Protein AF-A0A2D6C1A0-F1 (afdb_monomer)

Sequence (166 aa):
MPALPRLFRGLGLGSLAVIVALGLALPLTARASGTGKGEGSGVQWLRMTHADFQEFLHENPQGVTLVFSAADGTPLGREFHAPDLSVFLEYGSDNERIRGKLSYAPGNQFCYRYPAYPDEFCWIYFQSEQGFMEESTTSDETDFFQIIPGNLFEQDWGSNWAQRFD

pLDDT: mean 78.85, std 20.6, range [27.78, 96.69]

Mean predicted aligned error: 12.0 Å

Structure (mmCIF, N/CA/C/O backbone):
data_AF-A0A2D6C1A0-F1
#
_entry.id   AF-A0A2D6C1A0-F1
#
loop_
_atom_site.group_PDB
_atom_site.id
_atom_site.type_symbol
_atom_site.label_atom_id
_atom_site.label_alt_id
_atom_site.label_comp_id
_atom_site.label_asym_id
_atom_site.label_entity_id
_atom_site.label_seq_id
_atom_site.pdbx_PDB_ins_code
_atom_site.Cartn_x
_atom_site.Cartn_y
_atom_site.Cartn_z
_atom_site.occupancy
_atom_site.B_iso_or_equiv
_atom_site.auth_seq_id
_atom_site.auth_comp_id
_atom_site.auth_asym_id
_atom_site.auth_atom_id
_atom_site.pdbx_PDB_model_num
ATOM 1 N N . MET A 1 1 ? -79.023 21.820 40.553 1.00 27.78 1 MET A N 1
ATOM 2 C CA . MET A 1 1 ? -79.026 20.450 41.120 1.00 27.78 1 MET A CA 1
ATOM 3 C C . MET A 1 1 ? -79.607 19.504 40.071 1.00 27.78 1 MET A C 1
ATOM 5 O O . MET A 1 1 ? -80.556 19.935 39.433 1.00 27.78 1 MET A O 1
ATOM 9 N N . PRO A 1 2 ? -79.197 18.230 39.965 1.00 44.25 2 PRO A N 1
ATOM 10 C CA . PRO A 1 2 ? -77.836 17.682 40.022 1.00 44.25 2 PRO A CA 1
ATOM 11 C C . PRO A 1 2 ? -77.596 16.543 38.983 1.00 44.25 2 PRO A C 1
ATOM 13 O O . PRO A 1 2 ? -78.483 16.179 38.221 1.00 44.25 2 PRO A O 1
ATOM 16 N N . ALA A 1 3 ? -76.401 15.944 39.085 1.00 36.50 3 ALA A N 1
ATOM 17 C CA . ALA A 1 3 ? -76.088 14.515 38.911 1.00 36.50 3 ALA A CA 1
ATOM 18 C C . ALA A 1 3 ? -75.595 13.986 37.543 1.00 36.50 3 ALA A C 1
ATOM 20 O O . ALA A 1 3 ? -76.357 13.560 36.683 1.00 36.50 3 ALA A O 1
ATOM 21 N N . LEU A 1 4 ? -74.263 13.850 37.457 1.00 41.06 4 LEU A N 1
ATOM 22 C CA . LEU A 1 4 ? -73.595 12.674 36.874 1.00 41.06 4 LEU A CA 1
ATOM 23 C C . LEU A 1 4 ? -73.999 11.391 37.632 1.00 41.06 4 LEU A C 1
ATOM 25 O O . LEU A 1 4 ? -74.269 11.460 38.836 1.00 41.06 4 LEU A O 1
ATOM 29 N N . PRO A 1 5 ? -73.899 10.210 36.990 1.00 44.28 5 PRO A N 1
ATOM 30 C CA . PRO A 1 5 ? -72.795 9.319 37.363 1.00 44.28 5 PRO A CA 1
ATOM 31 C C . PRO A 1 5 ? -72.165 8.481 36.221 1.00 44.28 5 PRO A C 1
ATOM 33 O O .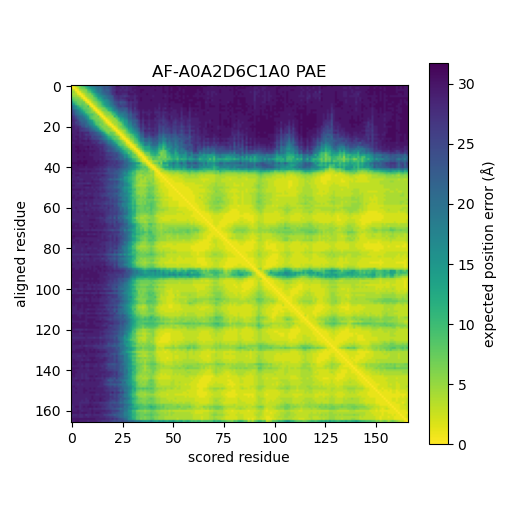 PRO A 1 5 ? -72.845 7.802 35.467 1.00 44.28 5 PRO A O 1
ATOM 36 N N . ARG A 1 6 ? -70.822 8.443 36.270 1.00 40.84 6 ARG A N 1
ATOM 37 C CA . ARG A 1 6 ? -69.948 7.252 36.409 1.00 40.84 6 ARG A CA 1
ATOM 38 C C . ARG A 1 6 ? -69.599 6.329 35.215 1.00 40.84 6 ARG A C 1
ATOM 40 O O . ARG A 1 6 ? -70.378 5.497 34.784 1.00 40.84 6 ARG A O 1
ATOM 47 N N . LEU A 1 7 ? -68.284 6.366 34.944 1.00 39.69 7 LEU A N 1
ATOM 48 C CA . LEU A 1 7 ? -67.279 5.279 34.963 1.00 39.69 7 LEU A CA 1
ATOM 49 C C . LEU A 1 7 ? -67.265 4.178 33.878 1.00 39.69 7 LEU A C 1
ATOM 51 O O . LEU A 1 7 ? -68.009 3.211 33.936 1.00 39.69 7 LEU A O 1
ATOM 55 N N . PHE A 1 8 ? -66.232 4.296 33.026 1.00 43.62 8 PHE A N 1
ATOM 56 C CA . PHE A 1 8 ? -65.184 3.308 32.693 1.00 43.62 8 PHE A CA 1
ATOM 57 C C . PHE A 1 8 ? -65.571 1.848 32.388 1.00 43.62 8 PHE A C 1
ATOM 59 O O . PHE A 1 8 ? -65.935 1.103 33.293 1.00 43.62 8 PHE A O 1
ATOM 66 N N . ARG A 1 9 ? -65.220 1.391 31.170 1.00 43.81 9 ARG A N 1
ATOM 67 C CA . ARG A 1 9 ? -64.445 0.151 30.911 1.00 43.81 9 ARG A CA 1
ATOM 68 C C . ARG A 1 9 ? -64.078 -0.002 29.422 1.00 43.81 9 ARG A C 1
ATOM 70 O O . ARG A 1 9 ? -64.932 -0.268 28.595 1.00 43.81 9 ARG A O 1
ATOM 77 N N . GLY A 1 10 ? -62.795 0.212 29.126 1.00 35.00 10 GLY A N 1
ATOM 78 C CA . GLY A 1 10 ? -61.855 -0.789 28.601 1.00 35.00 10 GLY A CA 1
ATOM 79 C C . GLY A 1 10 ? -62.147 -1.613 27.333 1.00 35.00 10 GLY A C 1
ATOM 80 O O . GLY A 1 10 ? -63.116 -2.353 27.273 1.00 35.00 10 GLY A O 1
ATOM 81 N N . LEU A 1 11 ? -61.098 -1.646 26.496 1.00 37.41 11 LEU A N 1
ATOM 82 C CA . LEU A 1 11 ? -60.501 -2.819 25.827 1.00 37.41 11 LEU A CA 1
ATOM 83 C C . LEU A 1 11 ? -61.091 -3.324 24.496 1.00 37.41 11 LEU A C 1
ATOM 85 O O . LEU A 1 11 ? -62.126 -3.970 24.430 1.00 37.41 11 LEU A O 1
ATOM 89 N N . GLY A 1 12 ? -60.267 -3.135 23.463 1.00 38.28 12 GLY A N 1
ATOM 90 C CA . GLY A 1 12 ? -60.258 -3.813 22.166 1.00 38.28 12 GLY A CA 1
ATOM 91 C C . GLY A 1 12 ? -59.152 -3.166 21.322 1.00 38.28 12 GLY A C 1
ATOM 92 O O . GLY A 1 12 ? -59.434 -2.256 20.559 1.00 38.28 12 GLY A O 1
ATOM 93 N N . LEU A 1 13 ? -57.856 -3.343 21.615 1.00 42.19 13 LEU A N 1
ATOM 94 C CA . LEU A 1 13 ? -57.049 -4.545 21.336 1.00 42.19 13 LEU A CA 1
ATOM 95 C C . LEU A 1 13 ? -57.248 -5.072 19.903 1.00 42.19 13 LEU A C 1
ATOM 97 O O . LEU A 1 13 ? -57.716 -6.183 19.693 1.00 42.19 13 LEU A O 1
ATOM 101 N N . GLY A 1 14 ? -56.848 -4.268 18.917 1.00 42.06 14 GLY A N 1
ATOM 102 C CA . GLY A 1 14 ? -56.425 -4.754 17.604 1.00 42.06 14 GLY A CA 1
ATOM 103 C C . GLY A 1 14 ? -54.900 -4.786 17.557 1.00 42.06 14 GLY A C 1
ATOM 104 O O . GLY A 1 14 ? -54.273 -3.800 17.189 1.00 42.06 14 GLY A O 1
ATOM 105 N N . SER A 1 15 ? -54.315 -5.889 18.022 1.00 37.78 15 SER A N 1
ATOM 106 C CA . SER A 1 15 ? -52.879 -6.173 17.950 1.00 37.78 15 SER A CA 1
ATOM 107 C C . SER A 1 15 ? -52.512 -6.751 16.583 1.00 37.78 15 SER A C 1
ATOM 109 O O . SER A 1 15 ? -53.221 -7.632 16.108 1.00 37.78 15 SER A O 1
ATOM 111 N N . LEU A 1 16 ? -51.399 -6.296 16.001 1.00 39.41 16 LEU A N 1
ATOM 112 C CA . LEU A 1 16 ? -50.182 -7.065 15.653 1.00 39.41 16 LEU A CA 1
ATOM 113 C C . LEU A 1 16 ? -49.321 -6.167 14.736 1.00 39.41 16 LEU A C 1
ATOM 115 O O . LEU A 1 16 ? -49.783 -5.745 13.685 1.00 39.41 16 LEU A O 1
ATOM 119 N N . ALA A 1 17 ? -48.186 -5.663 15.235 1.00 39.28 17 ALA A N 1
ATOM 120 C CA . ALA A 1 17 ? -46.826 -6.162 14.954 1.00 39.28 17 ALA A CA 1
ATOM 121 C C . ALA A 1 17 ? -46.409 -5.911 13.486 1.00 39.28 17 ALA A C 1
ATOM 123 O O . ALA A 1 17 ? -47.082 -6.341 12.564 1.00 39.28 17 ALA A O 1
ATOM 124 N N . VAL A 1 18 ? -45.320 -5.200 13.194 1.00 41.25 18 VAL A N 1
ATOM 125 C CA . VAL A 1 18 ? -43.947 -5.590 13.537 1.00 41.25 18 VAL A CA 1
ATOM 126 C C . VAL A 1 18 ? -43.050 -4.348 13.658 1.00 41.25 18 VAL A C 1
ATOM 128 O O . VAL A 1 18 ? -42.987 -3.520 12.754 1.00 41.25 18 VAL A O 1
ATOM 131 N N . ILE A 1 19 ? -42.317 -4.255 14.770 1.00 47.38 19 ILE A N 1
ATOM 132 C CA . ILE A 1 19 ? -41.080 -3.474 14.868 1.00 47.38 19 ILE A CA 1
ATOM 133 C C . ILE A 1 19 ? -39.976 -4.346 14.275 1.00 47.38 19 ILE A C 1
ATOM 135 O O . ILE A 1 19 ? -39.698 -5.409 14.824 1.00 47.38 19 ILE A O 1
ATOM 139 N N . VAL A 1 20 ? -39.311 -3.881 13.221 1.00 39.62 20 VAL A N 1
ATOM 140 C CA . VAL A 1 20 ? -37.895 -4.190 13.009 1.00 39.62 20 VAL A CA 1
ATOM 141 C C . VAL A 1 20 ? -37.215 -2.888 12.622 1.00 39.62 20 VAL A C 1
ATOM 143 O O . VAL A 1 20 ? -37.335 -2.400 11.501 1.00 39.62 20 VAL A O 1
ATOM 146 N N . ALA A 1 21 ? -36.515 -2.313 13.595 1.00 45.22 21 ALA A N 1
ATOM 147 C CA . ALA A 1 21 ? -35.422 -1.407 13.324 1.00 45.22 21 ALA A CA 1
ATOM 148 C C . ALA A 1 21 ? -34.375 -2.193 12.525 1.00 45.22 21 ALA A C 1
ATOM 150 O O . ALA A 1 21 ? -33.676 -3.029 13.088 1.00 45.22 21 ALA A O 1
ATOM 151 N N . LEU A 1 22 ? -34.279 -1.945 11.220 1.00 39.62 22 LEU A N 1
ATOM 152 C CA . LEU A 1 22 ? -33.075 -2.270 10.464 1.00 39.62 22 LEU A CA 1
ATOM 153 C C . LEU A 1 22 ? -32.249 -0.988 10.361 1.00 39.62 22 LEU A C 1
ATOM 155 O O . LEU A 1 22 ? -32.069 -0.394 9.303 1.00 39.62 22 LEU A O 1
ATOM 159 N N . GLY A 1 23 ? -31.757 -0.549 11.521 1.00 37.25 23 GLY A N 1
ATOM 160 C CA . GLY A 1 23 ? -30.439 0.047 11.524 1.00 37.25 23 GLY A CA 1
ATOM 161 C C . GLY A 1 23 ? -29.516 -1.049 11.024 1.00 37.25 23 GLY A C 1
ATOM 162 O O . GLY A 1 23 ? -29.311 -2.040 11.723 1.00 37.25 23 GLY A O 1
ATOM 163 N N . LEU A 1 24 ? -28.993 -0.898 9.810 1.00 36.97 24 LEU A N 1
ATOM 164 C CA . LEU A 1 24 ? -27.765 -1.572 9.413 1.00 36.97 24 LEU A CA 1
ATOM 165 C C . LEU A 1 24 ? -26.639 -0.953 10.250 1.00 36.97 24 LEU A C 1
ATOM 167 O 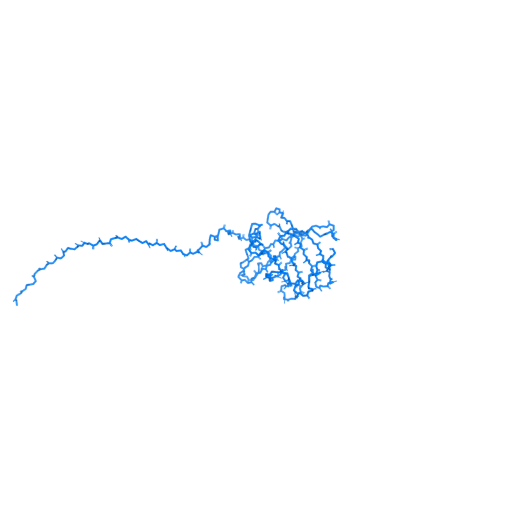O . LEU A 1 24 ? -25.778 -0.233 9.764 1.00 36.97 24 LEU A O 1
ATOM 171 N N . ALA A 1 25 ? -26.688 -1.222 11.556 1.00 41.12 25 ALA A N 1
ATOM 172 C CA . ALA A 1 25 ? -25.498 -1.466 12.322 1.00 41.12 25 ALA A CA 1
ATOM 173 C C . ALA A 1 25 ? -24.885 -2.695 11.659 1.00 41.12 25 ALA A C 1
ATOM 175 O O . ALA A 1 25 ? -25.226 -3.837 11.973 1.00 41.12 25 ALA A O 1
ATOM 176 N N . LEU A 1 26 ? -24.018 -2.434 10.681 1.00 41.09 26 LEU A N 1
ATOM 177 C CA . LEU A 1 26 ? -22.911 -3.332 10.422 1.00 41.09 26 LEU A CA 1
ATOM 178 C C . LEU A 1 26 ? -22.372 -3.744 11.796 1.00 41.09 26 LEU A C 1
ATOM 180 O O . LEU A 1 26 ? -22.219 -2.874 12.668 1.00 41.09 26 LEU A O 1
ATOM 184 N N . PRO A 1 27 ? -22.135 -5.034 12.047 1.00 40.91 27 PRO A N 1
ATOM 185 C CA . PRO A 1 27 ? -21.375 -5.407 13.214 1.00 40.91 27 PRO A CA 1
ATOM 186 C C . PRO A 1 27 ? -19.972 -4.815 13.028 1.00 40.91 27 PRO A C 1
ATOM 188 O O . PRO A 1 27 ? -19.091 -5.456 12.471 1.00 40.91 27 PRO A O 1
ATOM 191 N N . LEU A 1 28 ? -19.745 -3.589 13.519 1.00 45.78 28 LEU A N 1
ATOM 192 C CA . LEU A 1 28 ? -18.418 -3.106 13.899 1.00 45.78 28 LEU A CA 1
ATOM 193 C C . LEU A 1 28 ? -17.978 -3.926 15.119 1.00 45.78 28 LEU A C 1
ATOM 195 O O . LEU A 1 28 ? -17.872 -3.443 16.245 1.00 45.78 28 LEU A O 1
ATOM 199 N N . THR A 1 29 ? -17.782 -5.220 14.909 1.00 41.16 29 THR A N 1
ATOM 200 C CA . THR A 1 29 ? -17.136 -6.120 15.854 1.00 41.16 29 THR A CA 1
ATOM 201 C C . THR A 1 29 ? -15.833 -6.605 15.249 1.00 41.16 29 THR A C 1
ATOM 203 O O . THR A 1 29 ? -15.572 -7.796 15.178 1.00 41.16 29 THR A O 1
ATOM 206 N N . ALA A 1 30 ? -14.996 -5.641 14.887 1.00 39.94 30 ALA A N 1
ATOM 207 C CA . ALA A 1 30 ? -13.561 -5.718 15.083 1.00 39.94 30 ALA A CA 1
ATOM 208 C C . ALA A 1 30 ? -13.159 -4.431 15.818 1.00 39.94 30 ALA A C 1
ATOM 210 O O . ALA A 1 30 ? -12.775 -3.429 15.224 1.00 39.94 30 ALA A O 1
ATOM 211 N N . ARG A 1 31 ? -13.320 -4.409 17.151 1.00 46.09 31 ARG A N 1
ATOM 212 C CA . ARG A 1 31 ? -12.698 -3.365 17.983 1.00 46.09 31 ARG A CA 1
ATOM 213 C C . ARG A 1 31 ? -11.210 -3.674 18.078 1.00 46.09 31 ARG A C 1
ATOM 215 O O . ARG A 1 31 ? -10.734 -4.166 19.096 1.00 46.09 31 ARG A O 1
ATOM 222 N N . ALA A 1 32 ? -10.487 -3.411 17.002 1.00 47.47 32 ALA A N 1
ATOM 223 C CA . ALA A 1 32 ? -9.044 -3.344 17.046 1.00 47.47 32 ALA A CA 1
ATOM 224 C C . ALA A 1 32 ? -8.648 -1.966 17.597 1.00 47.47 32 ALA A C 1
ATOM 226 O O . ALA A 1 32 ? -8.368 -1.027 16.859 1.00 47.47 32 ALA A O 1
ATOM 227 N N . SER A 1 33 ? -8.671 -1.824 18.924 1.00 53.62 33 SER A N 1
ATOM 228 C CA . SER A 1 33 ? -7.970 -0.728 19.595 1.00 53.62 33 SER A CA 1
ATOM 229 C C . SER A 1 33 ? -6.482 -1.068 19.586 1.00 53.62 33 SER A C 1
ATOM 231 O O . SER A 1 33 ? -6.046 -1.939 20.342 1.00 53.62 33 SER A O 1
ATOM 233 N N . GLY A 1 34 ? -5.723 -0.446 18.693 1.00 55.66 34 GLY A N 1
ATOM 234 C CA . GLY A 1 34 ? -4.270 -0.544 18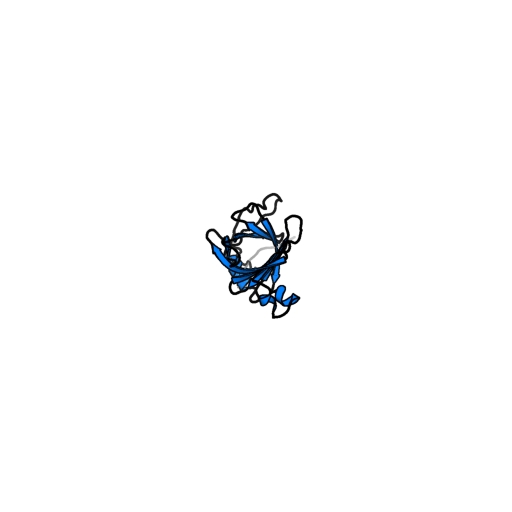.667 1.00 55.66 34 GLY A CA 1
ATOM 235 C C . GLY A 1 34 ? -3.699 0.850 18.828 1.00 55.66 34 GLY A C 1
ATOM 236 O O . GLY A 1 34 ? -4.068 1.740 18.076 1.00 55.66 34 GLY A O 1
ATOM 237 N N . THR A 1 35 ? -2.825 1.025 19.807 1.00 59.41 35 THR A N 1
ATOM 238 C CA . THR A 1 35 ? -2.060 2.257 19.972 1.00 59.41 35 THR A CA 1
ATOM 239 C C . THR A 1 35 ? -1.030 2.337 18.849 1.00 59.41 35 THR A C 1
ATOM 241 O O . THR A 1 35 ? -0.184 1.443 18.751 1.00 59.41 35 THR A O 1
ATOM 244 N N . GLY A 1 36 ? -1.133 3.344 17.985 1.00 61.34 36 GLY A N 1
ATOM 245 C CA . GLY A 1 36 ? -0.103 3.659 16.995 1.00 61.34 36 GLY A CA 1
ATOM 246 C C . GLY A 1 36 ? 0.930 4.642 17.558 1.00 61.34 36 GLY A C 1
ATOM 247 O O . GLY A 1 36 ? 0.608 5.446 18.428 1.00 61.34 36 GLY A O 1
ATOM 248 N N . LYS A 1 37 ? 2.164 4.630 17.052 1.00 65.19 37 LYS A N 1
ATOM 249 C CA . LYS A 1 37 ? 3.179 5.687 17.228 1.00 65.19 37 LYS A CA 1
ATOM 250 C C . LYS A 1 37 ? 2.650 7.094 16.907 1.00 65.19 37 LYS A C 1
ATOM 252 O O . LYS A 1 37 ? 3.140 8.061 17.486 1.00 65.19 37 LYS A O 1
ATOM 257 N N . GLY A 1 38 ? 1.617 7.221 16.068 1.00 57.50 38 GLY A N 1
ATOM 258 C CA . GLY A 1 38 ? 0.883 8.477 15.841 1.00 57.50 38 GLY A CA 1
ATOM 259 C C . GLY A 1 38 ? 0.098 9.023 17.054 1.00 57.50 38 GLY A C 1
ATOM 260 O O . GLY A 1 38 ? -0.487 10.110 16.974 1.00 57.50 38 GLY A O 1
ATOM 261 N N . GLU A 1 39 ? 0.061 8.313 18.187 1.00 56.75 39 GLU A N 1
ATOM 262 C CA . GLU A 1 39 ? -0.608 8.732 19.425 1.00 56.75 39 GLU A CA 1
ATOM 263 C C . GLU A 1 39 ? 0.148 9.851 20.167 1.00 56.75 39 GLU A C 1
ATOM 265 O O . GLU A 1 39 ? 0.807 9.660 21.186 1.00 56.75 39 GLU A O 1
ATOM 270 N N . GLY A 1 40 ? -0.000 11.075 19.666 1.00 54.41 40 GLY A N 1
ATOM 271 C CA . GLY A 1 40 ? 0.350 12.316 20.375 1.00 54.41 40 GLY A CA 1
ATOM 272 C C . GLY A 1 40 ? -0.621 13.471 20.107 1.00 54.41 40 GLY A C 1
ATOM 273 O O . GLY A 1 40 ? -0.548 14.514 20.753 1.00 54.41 40 GLY A O 1
ATOM 274 N N . SER A 1 41 ? -1.554 13.283 19.171 1.00 60.28 41 SER A N 1
ATOM 275 C CA . SER A 1 41 ? -2.439 14.314 18.613 1.00 60.28 41 SER A CA 1
ATOM 276 C C . SER A 1 41 ? -3.880 14.271 19.145 1.00 60.28 41 SER A C 1
ATOM 278 O O . SER A 1 41 ? -4.711 15.072 18.724 1.00 60.28 41 SER A O 1
ATOM 280 N N . GLY A 1 42 ? -4.198 13.346 20.060 1.00 69.06 42 GLY A N 1
ATOM 281 C CA . GLY A 1 42 ? -5.570 13.118 20.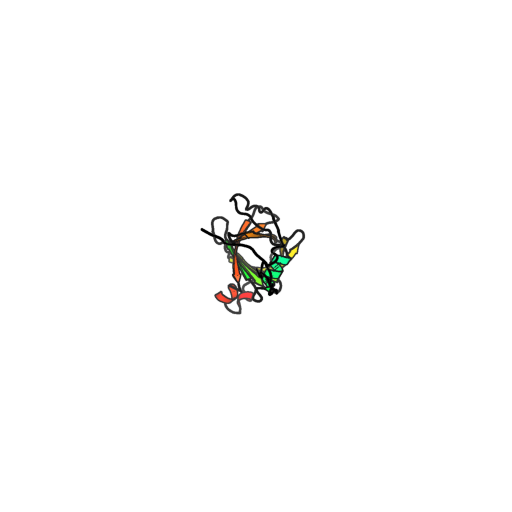542 1.00 69.06 42 GLY A CA 1
ATOM 282 C C . GLY A 1 42 ? -6.462 12.343 19.563 1.00 69.06 42 GLY A C 1
ATOM 283 O O . GLY A 1 42 ? -7.674 12.287 19.756 1.00 69.06 42 GLY A O 1
ATOM 284 N N . VAL A 1 43 ? -5.871 11.750 18.522 1.00 76.12 43 VAL A N 1
ATOM 285 C CA . VAL A 1 43 ? -6.559 10.954 17.498 1.00 76.12 43 VAL A CA 1
ATOM 286 C C . VAL A 1 43 ? -6.529 9.483 17.880 1.00 76.12 43 VAL A C 1
ATOM 288 O O . VAL A 1 43 ? -5.467 8.942 18.182 1.00 76.12 43 VAL A O 1
ATOM 291 N N . GLN A 1 44 ? -7.691 8.831 17.848 1.00 81.19 44 GLN A N 1
ATOM 292 C CA . GLN A 1 44 ? -7.778 7.389 18.042 1.00 81.19 44 GLN A CA 1
ATOM 293 C C . GLN A 1 44 ? -7.532 6.674 16.712 1.00 81.19 44 GLN A C 1
ATOM 295 O O . GLN A 1 44 ? -8.354 6.747 15.798 1.00 81.19 44 GLN A O 1
ATOM 300 N N . TRP A 1 45 ? -6.422 5.948 16.638 1.00 85.94 45 TRP A N 1
ATOM 301 C CA . TRP A 1 45 ? -6.102 5.069 15.522 1.00 85.94 45 TRP A CA 1
ATOM 302 C C . TRP A 1 45 ? -6.574 3.645 15.825 1.00 85.94 45 TRP A C 1
ATOM 304 O O . TRP A 1 45 ? -6.443 3.139 16.939 1.00 85.94 45 TRP A O 1
ATOM 314 N N . LEU A 1 46 ? -7.184 3.000 14.838 1.00 88.12 46 LEU A N 1
ATOM 315 C CA . LEU A 1 46 ? -7.652 1.623 14.910 1.00 88.12 46 LEU A CA 1
ATOM 316 C C . LEU A 1 46 ? -6.774 0.777 14.007 1.00 88.12 46 LEU A C 1
ATOM 318 O O . LEU A 1 46 ? -6.665 1.038 12.812 1.00 88.12 46 LEU A O 1
ATOM 322 N N . ARG A 1 47 ? -6.145 -0.242 14.582 1.00 90.69 47 ARG A N 1
ATOM 323 C CA . ARG A 1 47 ? -5.261 -1.133 13.838 1.00 90.69 47 ARG A CA 1
ATOM 324 C C . ARG A 1 47 ? -6.076 -2.009 12.892 1.00 90.69 47 ARG A C 1
ATOM 326 O O . ARG A 1 47 ? -6.991 -2.687 13.340 1.00 90.69 47 ARG A O 1
ATOM 333 N N . MET A 1 48 ? -5.705 -2.071 11.622 1.00 90.62 48 MET A N 1
ATOM 334 C CA . MET A 1 48 ? -6.315 -2.992 10.668 1.00 90.62 48 MET A CA 1
ATOM 335 C C . MET A 1 48 ? -5.767 -4.408 10.875 1.00 90.62 48 MET A C 1
ATOM 337 O O . MET A 1 48 ? -4.557 -4.625 10.989 1.00 90.62 48 MET A O 1
ATOM 341 N N . THR A 1 49 ? -6.660 -5.391 10.946 1.00 91.81 49 THR A N 1
ATOM 342 C CA . THR A 1 49 ? -6.302 -6.811 10.908 1.00 91.81 49 THR A CA 1
ATOM 343 C C . THR A 1 49 ? -6.100 -7.280 9.468 1.00 91.81 49 THR A C 1
ATOM 345 O O . THR A 1 49 ? -6.501 -6.608 8.517 1.00 91.81 49 THR A O 1
ATOM 348 N N . HIS A 1 50 ? -5.509 -8.465 9.284 1.00 90.62 50 HIS A N 1
ATOM 349 C CA . HIS A 1 50 ? -5.422 -9.072 7.948 1.00 90.62 50 HIS A CA 1
ATOM 350 C C . HIS A 1 50 ? -6.802 -9.265 7.315 1.00 90.62 50 HIS A C 1
ATOM 352 O O . HIS A 1 50 ? -6.951 -9.046 6.119 1.00 90.62 50 HIS A O 1
ATOM 358 N N . ALA A 1 51 ? -7.801 -9.636 8.122 1.00 90.25 51 ALA A N 1
ATOM 359 C CA . ALA A 1 51 ? -9.172 -9.818 7.662 1.00 90.25 51 ALA A CA 1
ATOM 360 C C . ALA A 1 51 ? -9.788 -8.495 7.187 1.00 90.25 51 ALA A C 1
ATOM 362 O O . ALA A 1 51 ? -10.339 -8.467 6.092 1.00 90.25 51 ALA A O 1
ATOM 363 N N . ASP A 1 52 ? -9.614 -7.405 7.945 1.00 89.94 52 ASP A N 1
ATOM 364 C CA . ASP A 1 52 ? -10.132 -6.081 7.563 1.00 89.94 52 ASP A CA 1
ATOM 365 C C . ASP A 1 52 ? -9.540 -5.625 6.220 1.00 89.94 52 ASP A C 1
ATOM 367 O O . ASP A 1 52 ? -10.245 -5.123 5.349 1.00 89.94 52 ASP A O 1
ATOM 371 N N . PHE A 1 53 ? -8.236 -5.841 6.016 1.00 86.44 53 PHE A N 1
ATOM 372 C CA . PHE A 1 53 ? -7.575 -5.470 4.765 1.00 86.44 53 PHE A CA 1
ATOM 373 C C . PHE A 1 53 ? -7.987 -6.361 3.586 1.00 86.44 53 PHE A C 1
ATOM 375 O O . PHE A 1 53 ? -8.142 -5.886 2.464 1.00 86.44 53 PHE A O 1
ATOM 382 N N . GLN A 1 54 ? -8.178 -7.662 3.815 1.00 85.62 54 GLN A N 1
ATOM 383 C CA . GLN A 1 54 ? -8.668 -8.574 2.780 1.00 85.62 54 GLN A CA 1
ATOM 384 C C . GLN A 1 54 ? -10.102 -8.255 2.366 1.00 85.62 54 GLN A C 1
ATOM 386 O O . GLN A 1 54 ? -10.406 -8.293 1.176 1.00 85.62 54 GLN A O 1
ATOM 391 N N . GLU A 1 55 ? -10.970 -7.937 3.325 1.00 88.88 55 GLU A N 1
ATOM 392 C CA . GLU A 1 55 ? -12.325 -7.463 3.051 1.00 88.88 55 GLU A CA 1
ATOM 393 C C . GLU A 1 55 ? -12.276 -6.165 2.240 1.00 88.88 55 GLU A C 1
ATOM 395 O O . GLU A 1 55 ? -12.909 -6.075 1.190 1.00 88.88 55 GLU A O 1
ATOM 400 N N . PHE A 1 56 ? -11.408 -5.228 2.627 1.00 85.38 56 PHE A N 1
ATOM 401 C CA . PHE A 1 56 ? -11.194 -3.994 1.881 1.00 85.38 56 PHE A CA 1
ATOM 402 C C . PHE A 1 56 ? -10.757 -4.228 0.422 1.00 85.38 56 PHE A C 1
ATOM 404 O O . PHE A 1 56 ? -11.303 -3.615 -0.499 1.00 85.38 56 PHE A O 1
ATOM 411 N N . LEU A 1 57 ? -9.815 -5.145 0.170 1.00 85.50 57 LEU A N 1
ATOM 412 C CA . LEU A 1 57 ? -9.432 -5.522 -1.198 1.00 85.50 57 LEU A CA 1
ATOM 413 C C . LEU A 1 57 ? -10.559 -6.257 -1.941 1.00 85.50 57 LEU A C 1
ATOM 415 O O . LEU A 1 57 ? -10.711 -6.082 -3.147 1.00 85.50 57 LEU A O 1
ATOM 419 N N . HIS A 1 58 ? -11.363 -7.065 -1.247 1.00 87.94 58 HIS A N 1
ATOM 420 C CA . HIS A 1 58 ? -12.500 -7.765 -1.846 1.00 87.94 58 HIS A CA 1
ATOM 421 C C . HIS A 1 58 ? -13.579 -6.794 -2.345 1.00 87.94 58 HIS A C 1
ATOM 423 O O . HIS A 1 58 ? -14.138 -6.990 -3.425 1.00 87.94 58 HIS A O 1
ATOM 429 N N . GLU A 1 59 ? -13.832 -5.723 -1.594 1.00 91.31 59 GLU A N 1
ATOM 430 C CA . GLU A 1 59 ? -14.738 -4.638 -1.983 1.00 91.31 59 GLU A CA 1
ATOM 431 C C . GLU A 1 59 ? -14.193 -3.786 -3.145 1.00 91.31 59 GLU A C 1
ATOM 433 O O . GLU A 1 59 ? -14.952 -3.075 -3.806 1.00 91.31 59 GLU A O 1
ATOM 438 N N . ASN A 1 60 ? -12.893 -3.893 -3.440 1.00 91.12 60 ASN A N 1
ATOM 439 C CA . ASN A 1 60 ? -12.198 -3.172 -4.505 1.00 91.12 60 ASN A CA 1
ATOM 440 C C . ASN A 1 60 ? -11.558 -4.153 -5.507 1.00 91.12 60 ASN A C 1
ATOM 442 O O . ASN A 1 60 ? -10.331 -4.272 -5.566 1.00 91.12 60 ASN A O 1
ATOM 446 N N . PRO A 1 61 ? -12.352 -4.844 -6.349 1.00 92.38 61 PRO A N 1
ATOM 447 C CA . PRO A 1 61 ? -11.857 -5.890 -7.254 1.00 92.38 61 PRO A CA 1
ATOM 448 C C . PRO A 1 61 ? -10.866 -5.395 -8.319 1.00 92.38 61 PRO A C 1
ATOM 450 O O . PRO A 1 61 ? -10.194 -6.197 -8.958 1.00 92.38 61 PRO A O 1
ATOM 453 N N . GLN A 1 62 ? -10.777 -4.085 -8.529 1.00 91.44 62 GLN A N 1
ATOM 454 C CA . GLN A 1 62 ? -9.797 -3.422 -9.388 1.00 91.44 62 GLN A CA 1
ATOM 455 C C . GLN A 1 62 ? -8.450 -3.142 -8.690 1.00 91.44 62 GLN A C 1
ATOM 457 O O . GLN A 1 62 ? -7.541 -2.601 -9.318 1.00 91.44 62 GLN A O 1
ATOM 462 N N . GLY A 1 63 ? -8.324 -3.471 -7.403 1.00 94.31 63 GLY A N 1
ATOM 463 C CA . GLY A 1 63 ? -7.217 -3.059 -6.546 1.00 94.31 63 GLY A CA 1
ATOM 464 C C . GLY A 1 63 ? -7.363 -1.624 -6.037 1.00 94.31 63 GLY A C 1
ATOM 465 O O . GLY A 1 63 ? -8.350 -0.931 -6.306 1.00 94.31 63 GLY A O 1
ATOM 466 N N . VAL A 1 64 ? -6.362 -1.170 -5.291 1.00 95.56 64 VAL A N 1
ATOM 467 C CA . VAL A 1 64 ? -6.345 0.150 -4.647 1.00 95.56 64 VAL A CA 1
ATOM 468 C C . VAL A 1 64 ? -4.963 0.771 -4.747 1.00 95.56 64 VAL A C 1
ATOM 470 O O . VAL A 1 64 ? -3.957 0.077 -4.636 1.00 95.56 64 VAL A O 1
ATOM 473 N N . THR A 1 65 ? -4.905 2.081 -4.948 1.00 96.62 65 THR A N 1
ATOM 474 C CA . THR A 1 65 ? -3.660 2.841 -4.880 1.00 96.62 65 THR A CA 1
ATOM 475 C C . THR A 1 65 ? -3.600 3.593 -3.557 1.00 96.62 65 THR A C 1
ATOM 477 O O . THR A 1 65 ? -4.488 4.387 -3.249 1.00 96.62 65 THR A O 1
ATOM 480 N N . LEU A 1 66 ? -2.541 3.353 -2.797 1.00 95.25 66 LEU A N 1
ATOM 481 C CA . LEU A 1 66 ? -2.136 4.129 -1.635 1.00 95.25 66 LEU A CA 1
ATOM 482 C C . LEU A 1 66 ? -1.290 5.304 -2.128 1.00 95.25 66 LEU A C 1
ATOM 484 O O . LEU A 1 66 ? -0.355 5.107 -2.900 1.00 95.25 66 LEU A O 1
ATOM 488 N N . VAL A 1 67 ? -1.621 6.526 -1.724 1.00 94.75 67 VAL A N 1
ATOM 489 C CA . VAL A 1 67 ? -0.823 7.723 -2.027 1.00 94.75 67 VAL A CA 1
ATOM 490 C C . VAL A 1 67 ? -0.260 8.249 -0.718 1.00 94.75 67 VAL A C 1
ATOM 492 O O . VAL A 1 67 ? -1.031 8.710 0.124 1.00 94.75 67 VAL A O 1
ATOM 495 N N . PHE A 1 68 ? 1.060 8.156 -0.553 1.00 92.94 68 PHE A N 1
ATOM 496 C CA . PHE A 1 68 ? 1.758 8.408 0.704 1.00 92.94 68 PHE A CA 1
ATOM 497 C C . PHE A 1 68 ? 2.247 9.844 0.834 1.00 92.94 68 PHE A C 1
ATOM 499 O O . PHE A 1 68 ? 2.714 10.475 -0.122 1.00 92.94 68 PHE A O 1
ATOM 506 N N . SER A 1 69 ? 2.212 10.322 2.068 1.00 89.69 69 SER A N 1
ATOM 507 C CA . SER A 1 69 ? 2.764 11.591 2.506 1.00 89.69 69 SER A CA 1
ATOM 508 C C . SER A 1 69 ? 3.351 11.462 3.907 1.00 89.69 69 SER A C 1
ATOM 510 O O . SER A 1 69 ? 2.800 10.759 4.754 1.00 89.69 69 SER A O 1
ATOM 512 N N . ALA A 1 70 ? 4.415 12.211 4.172 1.00 84.00 70 ALA A N 1
ATOM 513 C CA . ALA A 1 70 ? 4.952 12.367 5.514 1.00 84.00 70 ALA A CA 1
ATOM 514 C C . ALA A 1 70 ? 3.953 13.107 6.423 1.00 84.00 70 ALA A C 1
ATOM 516 O O . ALA A 1 70 ? 2.991 13.725 5.958 1.00 84.00 70 ALA A O 1
ATOM 517 N N . ALA A 1 71 ? 4.214 13.109 7.732 1.00 78.88 71 ALA A N 1
ATOM 518 C CA . ALA A 1 71 ? 3.382 13.796 8.728 1.00 78.88 71 ALA A CA 1
ATOM 519 C C . ALA A 1 71 ? 3.186 15.303 8.462 1.00 78.88 71 ALA A C 1
ATOM 521 O O . ALA A 1 71 ? 2.180 15.882 8.868 1.00 78.88 71 ALA A O 1
ATOM 522 N N . ASP A 1 72 ? 4.145 15.944 7.790 1.00 80.75 72 ASP A N 1
ATOM 523 C CA . ASP A 1 72 ? 4.087 17.359 7.409 1.00 80.75 72 ASP A CA 1
ATOM 524 C C . ASP A 1 72 ? 3.373 17.610 6.063 1.00 80.75 72 ASP A C 1
ATOM 526 O O . ASP A 1 72 ? 3.269 18.756 5.622 1.00 80.75 72 ASP A O 1
ATOM 530 N N . GLY A 1 73 ? 2.856 16.555 5.425 1.00 81.69 73 GLY A N 1
ATOM 531 C CA . GLY A 1 73 ? 2.164 16.598 4.138 1.00 81.69 73 GLY A CA 1
ATOM 532 C C . GLY A 1 73 ? 3.080 16.508 2.915 1.00 81.69 73 GLY A C 1
ATOM 533 O O . GLY A 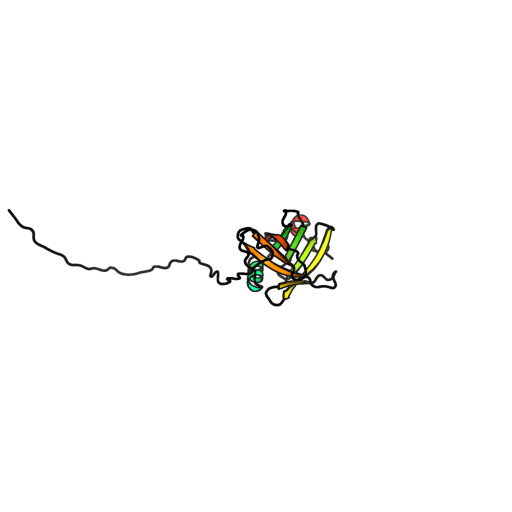1 73 ? 2.580 16.569 1.790 1.00 81.69 73 GLY A O 1
ATOM 534 N N . THR A 1 74 ? 4.396 16.355 3.094 1.00 86.50 74 THR A N 1
ATOM 535 C CA . THR A 1 74 ? 5.332 16.155 1.978 1.00 86.50 74 THR A CA 1
ATOM 536 C C . THR A 1 74 ? 4.987 14.866 1.220 1.00 86.50 74 THR A C 1
ATOM 538 O O . THR A 1 74 ? 4.912 13.815 1.854 1.00 86.50 74 THR A O 1
ATOM 541 N N . PRO A 1 75 ? 4.789 14.896 -0.113 1.00 88.25 75 PRO A N 1
ATOM 542 C CA . PRO A 1 75 ? 4.531 13.686 -0.893 1.00 88.25 75 PRO A CA 1
ATOM 543 C C . PRO A 1 75 ? 5.721 12.723 -0.845 1.00 88.25 75 PRO A C 1
ATOM 545 O O . PRO A 1 75 ? 6.850 13.138 -1.104 1.00 88.25 75 PRO A O 1
ATOM 548 N N . LEU A 1 76 ? 5.458 11.447 -0.560 1.00 90.56 76 LEU A N 1
ATOM 549 C CA . LEU A 1 76 ? 6.492 10.408 -0.489 1.00 90.56 76 LEU A CA 1
ATOM 550 C C . LEU A 1 76 ? 6.460 9.471 -1.689 1.00 90.56 76 LEU A C 1
ATOM 552 O O . LEU A 1 76 ? 7.507 9.076 -2.189 1.00 90.56 76 LEU A O 1
ATOM 556 N N . GLY A 1 77 ? 5.276 9.137 -2.192 1.00 93.62 77 GLY A N 1
ATOM 557 C CA . GLY A 1 77 ? 5.146 8.188 -3.288 1.00 93.62 77 GLY A CA 1
ATOM 558 C C . GLY A 1 77 ? 3.744 7.619 -3.384 1.00 93.62 77 GLY A C 1
ATOM 559 O O . GLY A 1 77 ? 2.791 8.146 -2.806 1.00 93.62 77 GLY A O 1
ATOM 560 N N . ARG A 1 78 ? 3.613 6.532 -4.133 1.00 94.88 78 ARG A N 1
ATOM 561 C CA . ARG A 1 78 ? 2.360 5.788 -4.247 1.00 94.88 78 ARG A CA 1
ATOM 562 C C . ARG A 1 78 ? 2.617 4.308 -4.452 1.00 94.88 78 ARG A C 1
ATOM 564 O O . ARG A 1 78 ? 3.588 3.928 -5.099 1.00 94.88 78 ARG A O 1
ATOM 571 N N . GLU A 1 79 ? 1.705 3.488 -3.959 1.00 95.38 79 GLU A N 1
ATOM 572 C CA . GLU A 1 79 ? 1.779 2.038 -4.062 1.00 95.38 79 GLU A CA 1
ATOM 573 C C . GLU A 1 79 ? 0.438 1.469 -4.511 1.00 95.38 79 GLU A C 1
ATOM 575 O O . GLU A 1 79 ? -0.598 1.730 -3.906 1.00 95.38 79 GLU A O 1
ATOM 580 N N . PHE A 1 80 ? 0.438 0.688 -5.586 1.00 96.69 80 PHE A N 1
ATOM 581 C CA . PHE A 1 80 ? -0.757 -0.004 -6.050 1.00 96.69 80 PHE A CA 1
ATOM 582 C C . PHE A 1 80 ? -0.788 -1.429 -5.507 1.00 96.69 80 PHE A C 1
ATOM 584 O O . PHE A 1 80 ? 0.089 -2.234 -5.818 1.00 96.69 80 PHE A O 1
ATOM 591 N N . HIS A 1 81 ? -1.834 -1.739 -4.747 1.00 95.69 81 HIS A N 1
ATOM 592 C CA . HIS A 1 81 ? -2.169 -3.070 -4.259 1.00 95.69 81 HIS A CA 1
ATOM 593 C C . HIS A 1 81 ? -3.140 -3.740 -5.223 1.00 95.69 81 HIS A C 1
ATOM 595 O O . HIS A 1 81 ? -4.314 -3.367 -5.318 1.00 95.69 81 HIS A O 1
ATOM 601 N N . ALA A 1 82 ? -2.650 -4.751 -5.933 1.00 94.38 82 ALA A N 1
ATOM 602 C CA . ALA A 1 82 ? -3.460 -5.543 -6.839 1.00 94.38 82 ALA A CA 1
ATOM 603 C C . ALA A 1 82 ? -4.263 -6.626 -6.082 1.00 94.38 82 ALA A C 1
ATOM 605 O O . ALA A 1 82 ? -3.828 -7.110 -5.033 1.00 94.38 82 ALA A O 1
ATOM 606 N N . PRO A 1 83 ? -5.397 -7.096 -6.638 1.00 90.44 83 PRO A N 1
ATOM 607 C CA . PRO A 1 83 ? -6.220 -8.142 -6.016 1.00 90.44 83 PRO A CA 1
ATOM 608 C C . PRO A 1 83 ? -5.504 -9.484 -5.799 1.00 90.44 83 PRO A C 1
ATOM 610 O O . PRO A 1 83 ? -5.921 -10.284 -4.966 1.00 90.44 83 PRO A O 1
ATOM 613 N N . ASP A 1 84 ? -4.438 -9.758 -6.555 1.00 91.69 84 ASP A N 1
ATOM 614 C CA . ASP A 1 84 ? -3.625 -10.974 -6.441 1.00 91.69 84 ASP A CA 1
ATOM 615 C C . ASP A 1 84 ? -2.477 -10.850 -5.417 1.00 91.69 84 ASP A C 1
ATOM 617 O O . ASP A 1 84 ? -1.605 -11.723 -5.350 1.00 91.69 84 ASP A O 1
ATOM 621 N N . LEU A 1 85 ? -2.496 -9.778 -4.612 1.00 91.94 85 LEU A N 1
ATOM 622 C CA . LEU A 1 85 ? -1.473 -9.384 -3.640 1.00 91.94 85 LEU A CA 1
ATOM 623 C C . LEU A 1 85 ? -0.132 -8.970 -4.265 1.00 91.94 85 LEU A C 1
ATOM 625 O O . LEU A 1 85 ? 0.854 -8.819 -3.541 1.00 91.94 85 LEU A O 1
ATOM 629 N N . SER A 1 86 ? -0.060 -8.783 -5.587 1.00 95.12 86 SER A N 1
ATOM 630 C CA . SER A 1 86 ? 1.057 -8.050 -6.187 1.00 95.12 86 SER A CA 1
ATOM 631 C C . SER A 1 86 ? 1.006 -6.592 -5.739 1.00 95.12 86 SER A C 1
ATOM 633 O O . SER A 1 86 ? -0.072 -6.010 -5.617 1.00 95.12 86 SER A O 1
ATOM 635 N N . VAL A 1 87 ? 2.174 -5.995 -5.537 1.00 95.38 87 VAL A N 1
ATOM 636 C CA . VAL A 1 87 ? 2.294 -4.597 -5.116 1.00 95.38 87 VAL A CA 1
ATOM 637 C C . VAL A 1 87 ? 3.270 -3.874 -6.025 1.00 95.38 87 VAL A C 1
ATOM 639 O O . VAL A 1 87 ? 4.241 -4.473 -6.488 1.00 95.38 87 VAL A O 1
ATOM 642 N N . PHE A 1 88 ? 2.994 -2.614 -6.329 1.00 96.12 88 PHE A N 1
ATOM 643 C CA . PHE A 1 88 ? 3.799 -1.810 -7.244 1.00 96.12 88 PHE A CA 1
ATOM 644 C C . PHE A 1 88 ? 4.054 -0.458 -6.600 1.00 96.12 88 PHE A C 1
ATOM 646 O O . PHE A 1 88 ? 3.123 0.329 -6.466 1.00 96.12 88 PHE A O 1
ATOM 653 N N . LEU A 1 89 ? 5.294 -0.209 -6.197 1.00 94.44 89 LEU A N 1
ATOM 654 C CA . LEU A 1 89 ? 5.696 0.982 -5.461 1.00 94.44 89 LEU A CA 1
ATOM 655 C C . LEU A 1 89 ? 6.437 1.941 -6.392 1.00 94.44 89 LEU A C 1
ATOM 657 O O . LEU A 1 89 ? 7.398 1.540 -7.044 1.00 94.44 89 LEU A O 1
ATOM 661 N N . GLU A 1 90 ? 5.996 3.198 -6.448 1.00 94.12 90 GLU A N 1
ATOM 662 C CA . GLU A 1 90 ? 6.763 4.323 -6.988 1.00 94.12 90 GLU A CA 1
ATOM 663 C C . GLU A 1 90 ? 7.142 5.252 -5.830 1.00 94.12 90 GLU A C 1
ATOM 665 O O . GLU A 1 90 ? 6.274 5.932 -5.273 1.00 94.12 90 GLU A O 1
ATOM 670 N N . TYR A 1 91 ? 8.429 5.279 -5.475 1.00 86.06 91 TYR A N 1
ATOM 671 C CA . TYR A 1 91 ? 8.949 6.119 -4.397 1.00 86.06 91 TYR A CA 1
ATOM 672 C C . TYR A 1 91 ? 9.505 7.434 -4.960 1.00 86.06 91 TYR A C 1
ATOM 674 O O . TYR A 1 91 ? 10.322 7.457 -5.886 1.00 86.06 91 TYR A O 1
ATOM 682 N N . GLY A 1 92 ? 9.019 8.551 -4.425 1.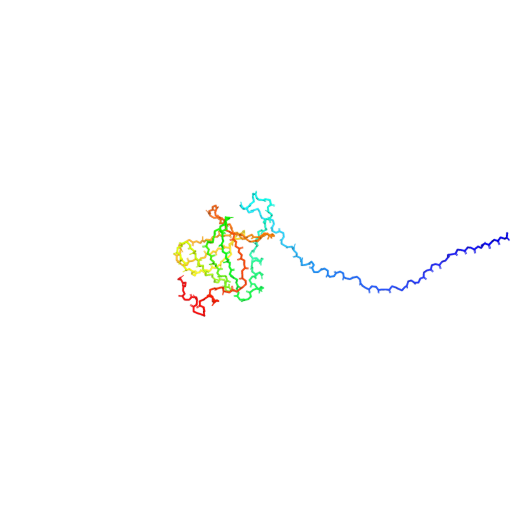00 72.94 92 GLY A N 1
ATOM 683 C CA . GLY A 1 92 ? 9.185 9.886 -4.992 1.00 72.94 92 GLY A CA 1
ATOM 684 C C . GLY A 1 92 ? 10.563 10.514 -4.785 1.00 72.94 92 GLY A C 1
ATOM 685 O O . GLY A 1 92 ? 10.947 11.362 -5.589 1.00 72.94 92 GLY A O 1
ATOM 686 N N . SER A 1 93 ? 11.326 10.115 -3.760 1.00 70.44 93 SER A N 1
ATOM 687 C CA . SER A 1 93 ? 12.659 10.690 -3.502 1.00 70.44 93 SER A CA 1
ATOM 688 C C . SER A 1 93 ? 13.680 10.310 -4.573 1.00 70.44 93 SER A C 1
ATOM 690 O O . SER A 1 93 ? 14.476 11.152 -4.985 1.00 70.44 93 SER A O 1
ATOM 692 N N . ASP A 1 94 ? 13.615 9.069 -5.061 1.00 73.38 94 ASP A N 1
ATOM 693 C CA . ASP A 1 94 ? 14.652 8.477 -5.913 1.00 73.38 94 ASP A CA 1
ATOM 694 C C . ASP A 1 94 ? 14.119 8.009 -7.280 1.00 73.38 94 ASP A C 1
ATOM 696 O O . ASP A 1 94 ? 14.863 7.451 -8.086 1.00 73.38 94 ASP A O 1
ATOM 700 N N . ASN A 1 95 ? 12.840 8.284 -7.580 1.00 76.69 95 ASN A N 1
ATOM 701 C CA . ASN A 1 95 ? 12.110 7.761 -8.747 1.00 76.69 95 ASN A CA 1
ATOM 702 C C . ASN A 1 95 ? 12.188 6.233 -8.866 1.00 76.69 95 ASN A C 1
ATOM 704 O O . ASN A 1 95 ? 12.198 5.683 -9.974 1.00 76.69 95 ASN A O 1
ATOM 708 N N . GLU A 1 96 ? 12.270 5.551 -7.729 1.00 89.12 96 GLU A N 1
ATOM 709 C CA . GLU A 1 96 ? 12.371 4.105 -7.700 1.00 89.12 96 GLU A CA 1
ATOM 710 C C . GLU A 1 96 ? 11.017 3.480 -8.034 1.00 89.12 96 GLU A C 1
ATOM 712 O O . GLU A 1 96 ? 9.975 3.954 -7.578 1.00 89.12 96 GLU A O 1
ATOM 717 N N . ARG A 1 97 ? 11.031 2.423 -8.852 1.00 93.94 97 ARG A N 1
ATOM 718 C CA . ARG A 1 97 ? 9.834 1.685 -9.258 1.00 93.94 97 ARG A CA 1
ATOM 719 C C . ARG A 1 97 ? 10.055 0.203 -9.082 1.00 93.94 97 ARG A C 1
ATOM 721 O O . ARG A 1 97 ? 10.792 -0.409 -9.850 1.00 93.94 97 ARG A O 1
ATOM 728 N N . ILE A 1 98 ? 9.378 -0.368 -8.101 1.00 93.38 98 ILE A N 1
ATOM 729 C CA . ILE A 1 98 ? 9.624 -1.741 -7.680 1.00 93.38 98 ILE A CA 1
ATOM 730 C C . ILE A 1 98 ? 8.331 -2.523 -7.685 1.00 93.38 98 ILE A C 1
ATOM 732 O O . ILE A 1 98 ? 7.288 -2.052 -7.220 1.00 93.38 98 ILE A O 1
ATOM 736 N N . ARG A 1 99 ? 8.406 -3.753 -8.179 1.00 95.56 99 ARG A N 1
ATOM 737 C CA . ARG A 1 99 ? 7.334 -4.722 -8.030 1.00 95.56 99 ARG A CA 1
ATOM 738 C C . ARG A 1 99 ? 7.613 -5.631 -6.843 1.00 95.56 99 ARG A C 1
ATOM 740 O O . ARG A 1 99 ? 8.677 -6.226 -6.725 1.00 95.56 99 ARG A O 1
ATOM 747 N N . GLY A 1 100 ? 6.620 -5.816 -5.991 1.00 95.19 100 GLY A N 1
ATOM 748 C CA . GLY A 1 100 ? 6.685 -6.718 -4.853 1.00 95.19 100 GLY A CA 1
ATOM 749 C C . GLY A 1 100 ? 5.470 -7.614 -4.732 1.00 95.19 100 GLY A C 1
ATOM 750 O O . GLY A 1 100 ? 4.593 -7.677 -5.601 1.00 95.19 100 GLY A O 1
ATOM 751 N N . LYS A 1 101 ? 5.432 -8.316 -3.606 1.00 95.12 101 LYS A N 1
ATOM 752 C CA . LYS A 1 101 ? 4.271 -9.076 -3.166 1.00 95.12 101 LYS A CA 1
ATOM 753 C C . LYS A 1 101 ? 4.002 -8.817 -1.693 1.00 95.12 101 LYS A C 1
ATOM 755 O O . LYS A 1 101 ? 4.929 -8.847 -0.885 1.00 95.12 101 LYS A O 1
ATOM 760 N N . LEU A 1 102 ? 2.732 -8.621 -1.368 1.00 93.62 102 LEU A N 1
ATOM 761 C CA . LEU A 1 102 ? 2.256 -8.512 -0.003 1.00 93.62 102 LEU A CA 1
ATOM 762 C C . LEU A 1 102 ? 2.026 -9.908 0.585 1.00 93.62 102 LEU A C 1
ATOM 764 O O . LEU A 1 102 ? 1.485 -10.814 -0.058 1.00 93.62 102 LEU A O 1
ATOM 768 N N . SER A 1 103 ? 2.420 -10.067 1.840 1.00 92.25 103 SER A N 1
ATOM 769 C CA . SER A 1 103 ? 2.153 -11.237 2.662 1.00 92.25 103 SER A CA 1
ATOM 770 C C . SER A 1 103 ? 1.736 -10.822 4.073 1.00 92.25 103 SER A C 1
ATOM 772 O O . SER A 1 103 ? 1.925 -9.682 4.494 1.00 92.25 103 SER A O 1
ATOM 774 N N . TYR A 1 104 ? 1.134 -11.755 4.802 1.00 91.94 104 TYR A N 1
ATOM 775 C CA . TYR A 1 104 ? 0.620 -11.519 6.145 1.00 91.94 104 TYR A CA 1
ATOM 776 C C . TYR A 1 104 ? 1.506 -12.214 7.174 1.00 91.94 104 TYR A C 1
ATOM 778 O O . TYR A 1 104 ? 1.717 -13.426 7.093 1.00 91.94 104 TYR A O 1
ATOM 786 N N . ALA A 1 105 ? 1.982 -11.460 8.163 1.00 91.25 105 ALA A N 1
ATOM 787 C CA . ALA A 1 105 ? 2.848 -11.960 9.228 1.00 91.25 105 ALA A CA 1
ATOM 788 C C . ALA A 1 105 ? 2.209 -11.803 10.624 1.00 91.25 105 ALA A C 1
ATOM 790 O O . ALA A 1 105 ? 1.256 -11.030 10.793 1.00 91.25 105 ALA A O 1
ATOM 791 N N . PRO A 1 106 ? 2.689 -12.548 11.644 1.00 90.00 106 PRO A N 1
ATOM 792 C CA . PRO A 1 106 ? 2.086 -12.575 12.970 1.00 90.00 106 PRO A CA 1
ATOM 793 C C . PRO A 1 106 ? 1.824 -11.201 13.583 1.00 90.00 106 PRO A C 1
ATOM 795 O O . PRO A 1 106 ? 2.603 -10.259 13.463 1.00 90.00 106 PRO A O 1
ATOM 798 N N . GLY A 1 107 ? 0.713 -11.126 14.312 1.00 86.25 107 GLY A N 1
ATOM 799 C CA . GLY A 1 107 ? 0.315 -9.918 15.013 1.00 86.25 107 GLY A CA 1
ATOM 800 C C . GLY A 1 107 ? -0.293 -8.852 14.113 1.00 86.25 107 GLY A C 1
ATOM 801 O O . GLY A 1 107 ? -0.221 -7.714 14.522 1.00 86.25 107 GLY A O 1
ATOM 802 N N . ASN A 1 108 ? -0.900 -9.180 12.964 1.00 89.31 108 A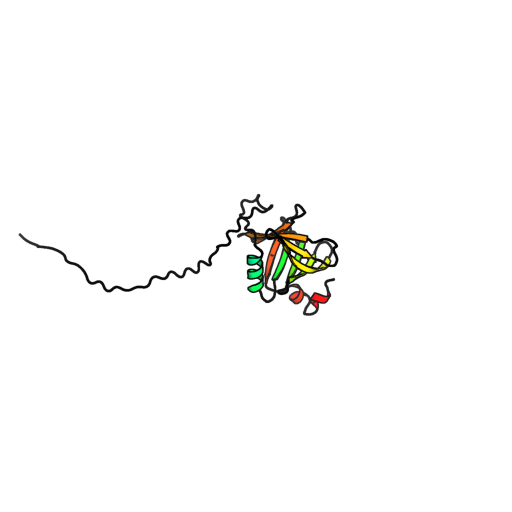SN A N 1
ATOM 803 C CA . ASN A 1 108 ? -1.489 -8.223 12.008 1.00 89.31 108 ASN A CA 1
ATOM 804 C C . ASN A 1 108 ? -0.444 -7.306 11.352 1.00 89.31 108 ASN A C 1
ATOM 806 O O . ASN A 1 108 ? -0.586 -6.081 11.363 1.00 89.31 108 ASN A O 1
ATOM 810 N N . GLN A 1 109 ? 0.649 -7.900 10.871 1.00 93.19 109 GLN A N 1
ATOM 811 C CA . GLN A 1 109 ? 1.678 -7.214 10.088 1.00 93.19 109 GLN A CA 1
ATOM 812 C C . GLN A 1 109 ? 1.489 -7.501 8.596 1.00 93.19 109 GLN A C 1
ATOM 814 O O . GLN A 1 109 ? 1.143 -8.626 8.218 1.00 93.19 109 GLN A O 1
ATOM 819 N N . PHE A 1 110 ? 1.732 -6.487 7.779 1.00 93.75 110 PHE A N 1
ATOM 820 C CA . PHE A 1 110 ? 1.649 -6.496 6.324 1.00 93.75 110 PHE A CA 1
ATOM 821 C C . PHE A 1 110 ? 3.068 -6.387 5.792 1.00 93.75 110 PHE A C 1
ATOM 823 O O . PHE A 1 110 ? 3.724 -5.368 5.984 1.00 93.75 110 PHE A O 1
ATOM 830 N N . CYS A 1 111 ? 3.568 -7.474 5.220 1.00 94.81 111 CYS A N 1
ATOM 831 C CA . CYS A 1 111 ? 4.971 -7.609 4.880 1.00 94.81 111 CYS A CA 1
ATOM 832 C C . CYS A 1 111 ? 5.167 -7.662 3.373 1.00 94.81 111 CYS A C 1
ATOM 834 O O . CYS A 1 111 ? 4.600 -8.518 2.687 1.00 94.81 111 CYS A O 1
ATOM 836 N N . TYR A 1 112 ? 5.998 -6.757 2.879 1.00 93.19 112 TYR A N 1
ATOM 837 C CA . TYR A 1 112 ? 6.326 -6.600 1.476 1.00 93.19 112 TYR A CA 1
ATOM 838 C C . 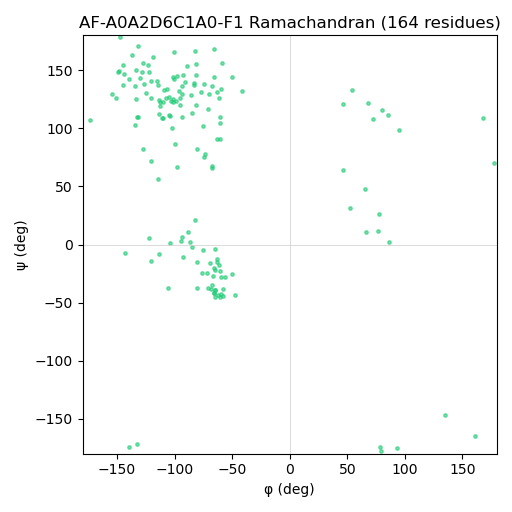TYR A 1 112 ? 7.642 -7.287 1.168 1.00 93.19 112 TYR A C 1
ATOM 840 O O . TYR A 1 112 ? 8.689 -6.970 1.745 1.00 93.19 112 TYR A O 1
ATOM 848 N N . ARG A 1 113 ? 7.592 -8.210 0.206 1.00 93.31 113 ARG A N 1
ATOM 849 C CA . ARG A 1 113 ? 8.788 -8.788 -0.393 1.00 93.31 113 ARG A CA 1
ATOM 850 C C . ARG A 1 113 ? 9.017 -8.190 -1.770 1.00 93.31 113 ARG A C 1
ATOM 852 O O . ARG A 1 113 ? 8.293 -8.498 -2.717 1.00 93.31 113 ARG A O 1
ATOM 859 N N . TYR A 1 114 ? 10.071 -7.395 -1.870 1.00 89.56 114 TYR A N 1
ATOM 860 C CA . TYR A 1 114 ? 10.570 -6.822 -3.112 1.00 89.56 114 TYR A CA 1
ATOM 861 C C . TYR A 1 114 ? 11.789 -7.623 -3.591 1.00 89.56 114 TYR A C 1
ATOM 863 O O . TYR A 1 114 ? 12.734 -7.773 -2.819 1.00 89.56 114 TYR A O 1
ATOM 871 N N . PRO A 1 115 ? 11.821 -8.158 -4.828 1.00 87.75 115 PRO A N 1
ATOM 872 C CA . PRO A 1 115 ? 12.966 -8.918 -5.338 1.00 87.75 115 PRO A CA 1
ATOM 873 C C . PRO A 1 115 ? 14.275 -8.121 -5.375 1.00 87.75 115 PRO A C 1
ATOM 875 O O . PRO A 1 115 ? 15.344 -8.714 -5.246 1.00 87.75 115 PRO A O 1
ATOM 878 N N . ALA A 1 116 ? 14.183 -6.796 -5.527 1.00 85.19 116 ALA A N 1
ATOM 879 C CA . ALA A 1 116 ? 15.323 -5.883 -5.503 1.00 85.19 116 ALA A CA 1
ATOM 880 C C . ALA A 1 116 ? 16.015 -5.812 -4.128 1.00 85.19 116 ALA A C 1
ATOM 882 O O . ALA A 1 116 ? 17.188 -5.445 -4.052 1.00 85.19 116 ALA A O 1
ATOM 883 N N . TYR A 1 117 ? 15.325 -6.210 -3.052 1.00 85.69 117 TYR A N 1
ATOM 884 C CA . TYR A 1 117 ? 15.813 -6.090 -1.686 1.00 85.69 117 TYR A CA 1
ATOM 885 C C . TYR A 1 117 ? 16.032 -7.452 -1.010 1.00 85.69 117 TYR A C 1
ATOM 887 O O . TYR A 1 117 ? 15.244 -8.391 -1.178 1.00 85.69 117 TYR A O 1
ATOM 895 N N . PRO A 1 118 ? 17.112 -7.593 -0.218 1.00 85.31 118 PRO A N 1
ATOM 896 C CA . PRO A 1 118 ? 17.382 -8.826 0.511 1.00 85.31 118 PRO A CA 1
ATOM 897 C C . PRO A 1 118 ? 16.417 -9.029 1.681 1.00 85.31 118 PRO A C 1
ATOM 899 O O . PRO A 1 118 ? 16.170 -10.181 2.045 1.00 85.31 118 PRO A O 1
ATOM 902 N N . ASP A 1 119 ? 15.842 -7.948 2.207 1.00 89.00 119 ASP A N 1
ATOM 903 C CA . ASP A 1 119 ? 15.016 -7.923 3.410 1.00 89.00 119 ASP A CA 1
ATOM 904 C C . ASP A 1 119 ? 13.514 -7.883 3.087 1.00 89.00 119 ASP A C 1
ATOM 906 O O . ASP A 1 119 ? 13.090 -7.708 1.942 1.00 89.00 119 ASP A O 1
ATOM 910 N N . GLU A 1 120 ? 12.700 -8.159 4.098 1.00 91.38 120 GLU A N 1
ATOM 911 C CA . GLU A 1 120 ? 11.244 -8.035 4.050 1.00 91.38 120 GLU A CA 1
ATOM 912 C C . GLU A 1 120 ? 10.841 -6.809 4.870 1.00 91.38 120 GLU A C 1
ATOM 914 O O . GLU A 1 120 ? 11.345 -6.613 5.977 1.00 91.38 120 GLU A O 1
ATOM 919 N N . PHE A 1 121 ? 9.953 -5.981 4.323 1.00 92.25 121 PHE A N 1
ATOM 920 C CA . PHE A 1 121 ? 9.534 -4.731 4.954 1.00 92.25 121 PHE A CA 1
ATOM 921 C C . PHE A 1 121 ? 8.140 -4.912 5.532 1.00 92.25 121 PHE A C 1
ATOM 923 O O . PHE A 1 121 ? 7.180 -5.082 4.785 1.00 92.25 121 PHE A O 1
ATOM 930 N N . CYS A 1 122 ? 8.026 -4.912 6.856 1.00 94.44 122 CYS A N 1
ATOM 931 C CA . CYS A 1 122 ? 6.774 -5.188 7.546 1.00 94.44 122 CYS A CA 1
ATOM 932 C C . CYS A 1 122 ? 6.203 -3.929 8.193 1.00 94.44 122 CYS A C 1
ATOM 934 O O . CYS A 1 122 ? 6.895 -3.229 8.938 1.00 94.44 122 CYS A O 1
ATOM 936 N N . TRP A 1 123 ? 4.910 -3.717 7.968 1.00 94.25 123 TRP A N 1
ATOM 937 C CA . TRP A 1 123 ? 4.166 -2.545 8.405 1.00 94.25 123 TRP A CA 1
ATOM 938 C C . TRP A 1 123 ? 2.911 -2.931 9.176 1.00 94.25 123 TRP A C 1
ATOM 940 O O . TRP A 1 123 ? 2.351 -4.023 9.026 1.00 94.25 123 TRP A O 1
ATOM 950 N N . ILE A 1 124 ? 2.452 -2.013 10.014 1.00 93.19 124 ILE A N 1
ATOM 951 C CA . ILE A 1 124 ? 1.173 -2.100 10.704 1.00 93.19 124 ILE A CA 1
ATOM 952 C C . ILE A 1 124 ? 0.269 -1.006 10.156 1.00 93.19 124 ILE A C 1
ATOM 954 O O . ILE A 1 124 ? 0.615 0.164 10.241 1.00 93.19 124 ILE A O 1
ATOM 958 N N . TYR A 1 125 ? -0.893 -1.394 9.641 1.00 92.19 125 TYR A N 1
ATOM 959 C CA . TYR A 1 125 ? -1.862 -0.474 9.056 1.00 92.19 125 TYR A CA 1
ATOM 960 C C . TYR A 1 125 ? -2.847 0.009 10.117 1.00 92.19 125 TYR A C 1
ATOM 962 O O . TYR A 1 125 ? -3.321 -0.777 10.945 1.00 92.19 125 TYR A O 1
ATOM 970 N N . PHE A 1 126 ? -3.184 1.292 10.067 1.00 91.25 126 PHE A N 1
ATOM 971 C CA . PHE A 1 126 ? -4.126 1.945 10.960 1.00 91.25 126 PHE A CA 1
ATOM 972 C C . PHE A 1 126 ? -5.118 2.814 10.183 1.00 91.25 126 PHE A C 1
ATOM 974 O O . PHE A 1 126 ? -4.792 3.401 9.152 1.00 91.25 126 PHE A O 1
ATOM 981 N N . GLN A 1 127 ? -6.324 2.942 10.730 1.00 88.62 127 GLN A N 1
ATOM 982 C CA . GLN A 1 127 ? -7.380 3.823 10.236 1.00 88.62 127 GLN A CA 1
ATOM 983 C C . GLN A 1 127 ? -7.927 4.706 11.361 1.00 88.62 127 GLN A C 1
ATOM 985 O O . GLN A 1 127 ? -7.992 4.291 12.519 1.00 88.62 127 GLN A O 1
ATOM 990 N N . SER A 1 128 ? -8.355 5.916 11.031 1.00 86.50 128 SER A N 1
ATOM 991 C CA . SER A 1 128 ? -9.064 6.821 11.937 1.00 86.50 128 SER A CA 1
ATOM 992 C C . SER A 1 128 ? -10.065 7.675 11.159 1.00 86.50 128 SER A C 1
ATOM 994 O O . SER A 1 128 ? -10.137 7.614 9.933 1.00 86.50 128 SER A O 1
ATOM 996 N N . GLU A 1 129 ? -10.816 8.530 11.856 1.00 84.00 129 GLU A N 1
ATOM 997 C CA . GLU A 1 129 ? -11.664 9.539 11.200 1.00 84.00 129 GLU A CA 1
ATOM 998 C C . GLU A 1 129 ? -10.859 10.544 10.355 1.00 84.00 129 GLU A C 1
ATOM 1000 O O . GLU A 1 129 ? -11.429 11.222 9.503 1.00 84.00 129 GLU A O 1
ATOM 1005 N N . GLN A 1 130 ? -9.544 10.652 10.578 1.00 78.50 130 GLN A N 1
ATOM 1006 C CA . GLN A 1 130 ? -8.667 11.574 9.853 1.00 78.50 130 GLN A CA 1
ATOM 1007 C C . GLN A 1 130 ? -8.007 10.946 8.620 1.00 78.50 130 GLN A C 1
ATOM 1009 O O . GLN A 1 130 ? -7.422 11.675 7.821 1.00 78.50 130 GLN A O 1
ATOM 1014 N N . GLY A 1 131 ? -8.106 9.626 8.442 1.00 87.31 131 GLY A N 1
ATOM 1015 C CA . GLY A 1 131 ? -7.535 8.919 7.297 1.00 87.31 131 GLY A CA 1
ATOM 1016 C C . GLY A 1 131 ? -6.806 7.642 7.694 1.00 87.31 131 GLY A C 1
ATOM 1017 O O . GLY A 1 131 ? -7.194 6.967 8.650 1.00 87.31 131 GLY A O 1
ATOM 1018 N N . PHE A 1 132 ? -5.750 7.320 6.949 1.00 90.38 132 PHE A N 1
ATOM 1019 C CA . PHE A 1 132 ? -4.974 6.098 7.117 1.00 90.38 132 PHE A CA 1
ATOM 1020 C C . PHE A 1 132 ? -3.501 6.396 7.371 1.00 90.38 132 PHE A C 1
ATOM 1022 O O . PHE A 1 132 ? -2.979 7.447 6.992 1.00 90.38 132 PHE A O 1
ATOM 1029 N N . MET A 1 133 ? -2.853 5.449 8.034 1.00 90.75 133 MET A N 1
ATOM 1030 C CA . MET A 1 133 ? -1.456 5.525 8.425 1.00 90.75 133 MET A CA 1
ATOM 1031 C C . MET A 1 133 ? -0.859 4.122 8.453 1.00 90.75 133 MET A C 1
ATOM 1033 O O . MET A 1 133 ? -1.555 3.161 8.790 1.00 90.75 133 MET A O 1
ATOM 1037 N N . GLU A 1 134 ? 0.426 4.005 8.149 1.00 92.12 134 GLU A N 1
ATOM 1038 C CA . GLU A 1 134 ? 1.206 2.802 8.406 1.00 92.12 134 GLU A CA 1
ATOM 1039 C C . GLU A 1 134 ? 2.414 3.086 9.293 1.00 92.12 134 GLU A C 1
ATOM 1041 O O . GLU A 1 134 ? 2.990 4.171 9.272 1.00 92.12 134 GLU A O 1
ATOM 1046 N N . GLU A 1 135 ? 2.785 2.092 10.094 1.00 91.81 135 GLU A N 1
ATOM 1047 C CA . GLU A 1 135 ? 3.926 2.170 11.001 1.00 91.81 135 GLU A CA 1
ATOM 1048 C C . GLU A 1 135 ? 4.898 1.032 10.746 1.00 91.81 135 GLU A C 1
ATOM 1050 O O . GLU A 1 135 ? 4.510 -0.143 10.719 1.00 91.81 135 GLU A O 1
ATOM 1055 N N . SER A 1 136 ? 6.173 1.388 10.609 1.00 91.44 136 SER A N 1
ATOM 1056 C CA . SER A 1 136 ? 7.233 0.412 10.414 1.00 91.44 136 SER A CA 1
ATOM 1057 C C . SER A 1 136 ? 7.415 -0.431 11.672 1.00 91.44 136 SER A C 1
ATOM 1059 O O . SER A 1 136 ? 7.438 0.061 12.809 1.00 91.44 136 SER A O 1
ATOM 1061 N N . THR A 1 137 ? 7.572 -1.736 11.466 1.00 91.00 137 THR A N 1
ATOM 1062 C CA . THR A 1 137 ? 7.835 -2.694 12.551 1.00 91.00 137 THR A CA 1
ATOM 1063 C C . THR A 1 137 ? 9.304 -2.726 12.974 1.00 91.00 137 THR A C 1
ATOM 1065 O O . THR A 1 137 ? 9.615 -3.249 14.045 1.00 91.00 137 THR A O 1
ATOM 1068 N N . THR A 1 138 ? 10.206 -2.162 12.166 1.00 87.50 138 THR A N 1
ATOM 1069 C CA . THR A 1 138 ? 11.665 -2.240 12.358 1.00 87.50 138 THR A CA 1
ATOM 1070 C C . THR A 1 138 ? 12.346 -0.882 12.520 1.00 87.50 138 THR A C 1
ATOM 1072 O O . THR A 1 138 ? 13.496 -0.837 12.954 1.00 87.50 138 THR A O 1
ATOM 1075 N N . SER A 1 139 ? 11.666 0.219 12.196 1.00 86.69 139 SER A N 1
ATOM 1076 C CA . SER A 1 139 ? 12.154 1.598 12.347 1.00 86.69 139 SER A CA 1
ATOM 1077 C C . SER A 1 139 ? 11.105 2.477 13.036 1.00 86.69 139 SER A C 1
ATOM 1079 O O . SER A 1 139 ? 9.961 2.067 13.226 1.00 86.69 139 SER A O 1
ATOM 1081 N N . ASP A 1 140 ? 11.477 3.700 13.415 1.00 83.50 140 ASP A N 1
ATOM 1082 C CA . ASP A 1 140 ? 10.560 4.705 13.984 1.00 83.50 140 ASP A CA 1
ATOM 1083 C C . ASP A 1 140 ? 9.774 5.485 12.918 1.00 83.50 140 ASP A C 1
ATOM 1085 O O . ASP A 1 140 ? 9.274 6.577 13.169 1.00 83.50 140 ASP A O 1
ATOM 1089 N N . GLU A 1 141 ? 9.661 4.912 11.724 1.00 86.50 141 GLU A N 1
ATOM 1090 C CA . GLU A 1 141 ? 8.998 5.514 10.576 1.00 86.50 141 GLU A CA 1
ATOM 1091 C C . GLU A 1 141 ? 7.481 5.331 10.628 1.00 86.50 141 GLU A C 1
ATOM 1093 O O . GLU A 1 141 ? 6.955 4.337 11.149 1.00 86.50 141 GLU A O 1
ATOM 1098 N N . THR A 1 142 ? 6.773 6.335 10.122 1.00 88.06 142 THR A N 1
ATOM 1099 C CA . THR A 1 142 ? 5.316 6.381 10.065 1.00 88.06 142 THR A CA 1
ATOM 1100 C C . THR A 1 142 ? 4.901 7.227 8.877 1.00 88.06 142 THR A C 1
ATOM 1102 O O . THR A 1 142 ? 5.288 8.396 8.801 1.00 88.06 142 THR A O 1
ATOM 1105 N N . ASP A 1 143 ? 4.059 6.657 8.023 1.00 88.69 143 ASP A N 1
ATOM 1106 C CA . ASP A 1 143 ? 3.585 7.303 6.807 1.00 88.69 143 ASP A CA 1
ATOM 1107 C C . ASP A 1 143 ? 2.070 7.430 6.823 1.00 88.69 143 ASP A C 1
ATOM 1109 O O . ASP A 1 143 ? 1.347 6.533 7.257 1.00 88.69 143 ASP A O 1
ATOM 1113 N N . PHE A 1 144 ? 1.575 8.563 6.337 1.00 90.94 144 PHE A N 1
ATOM 1114 C CA . PHE A 1 144 ? 0.151 8.791 6.140 1.00 90.94 144 PHE A CA 1
ATOM 1115 C C . PHE A 1 144 ? -0.190 8.527 4.691 1.00 90.94 144 PHE A C 1
ATOM 1117 O O . PHE A 1 144 ? 0.587 8.864 3.798 1.00 90.94 144 PHE A O 1
ATOM 1124 N N . PHE A 1 145 ? -1.372 7.982 4.432 1.00 92.56 145 PHE A N 1
ATOM 1125 C CA . PHE A 1 145 ? -1.789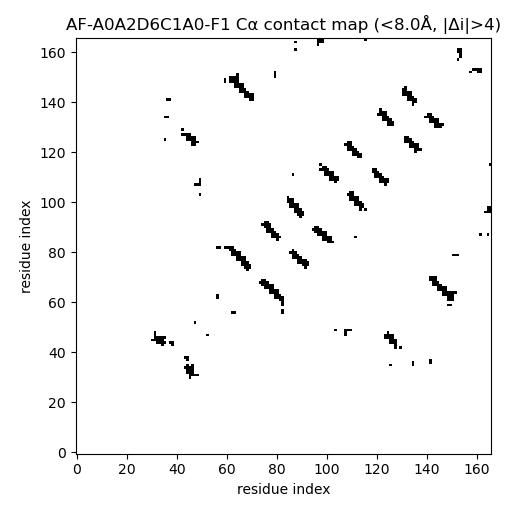 7.764 3.058 1.00 92.56 145 PHE A CA 1
ATOM 1126 C C . PHE A 1 145 ? -3.278 7.966 2.840 1.00 92.56 145 PHE A C 1
ATOM 1128 O O . PHE A 1 145 ? -4.118 7.831 3.731 1.00 92.56 145 PHE A O 1
ATOM 1135 N N . GLN A 1 146 ? -3.598 8.295 1.594 1.00 92.00 146 GLN A N 1
ATOM 1136 C CA . GLN A 1 146 ? -4.956 8.272 1.076 1.00 92.00 146 GLN A CA 1
ATOM 1137 C C . GLN A 1 146 ? -5.148 7.012 0.250 1.00 92.00 146 GLN A C 1
ATOM 1139 O O . GLN A 1 146 ? -4.239 6.596 -0.469 1.00 92.00 146 GLN A O 1
ATOM 1144 N N . ILE A 1 147 ? -6.347 6.438 0.317 1.00 91.06 147 ILE A N 1
ATOM 1145 C CA . ILE A 1 147 ? -6.699 5.305 -0.527 1.00 91.06 147 ILE A CA 1
ATOM 1146 C C . ILE A 1 147 ? -7.553 5.778 -1.693 1.00 91.06 147 ILE A C 1
ATOM 1148 O O . ILE A 1 147 ? -8.625 6.354 -1.506 1.00 91.06 147 ILE A O 1
ATOM 1152 N N . ILE A 1 148 ? -7.079 5.495 -2.901 1.00 93.50 148 ILE A N 1
ATOM 1153 C CA . ILE A 1 148 ? -7.776 5.771 -4.148 1.00 93.50 148 ILE A CA 1
ATOM 1154 C C . ILE A 1 148 ? -8.159 4.433 -4.791 1.00 93.50 148 ILE A C 1
ATOM 1156 O O . ILE A 1 148 ? -7.271 3.638 -5.107 1.00 93.50 148 ILE A O 1
ATOM 1160 N N . PRO A 1 149 ? -9.457 4.149 -5.004 1.00 92.00 149 PRO A N 1
ATOM 1161 C CA . PRO A 1 149 ? -9.872 2.931 -5.687 1.00 92.00 149 PRO A CA 1
ATOM 1162 C C . PRO A 1 149 ? -9.289 2.848 -7.104 1.00 92.00 149 PRO A C 1
ATOM 1164 O O . PRO A 1 149 ? -9.381 3.799 -7.882 1.00 92.00 149 PRO A O 1
ATOM 1167 N N . GLY A 1 150 ? -8.749 1.683 -7.464 1.00 94.44 150 GLY A N 1
ATOM 1168 C CA . GLY A 1 150 ? -8.160 1.440 -8.778 1.00 94.44 150 GLY A CA 1
ATOM 1169 C C . GLY A 1 150 ? -6.662 1.683 -8.867 1.00 94.44 150 GLY A C 1
ATOM 1170 O O . GLY A 1 150 ? -5.967 1.945 -7.887 1.00 94.44 150 GLY A O 1
ATOM 1171 N N . ASN A 1 151 ? -6.174 1.548 -10.096 1.00 95.75 151 ASN A N 1
ATOM 1172 C CA . ASN A 1 151 ? -4.766 1.607 -10.439 1.00 95.75 151 ASN A CA 1
ATOM 1173 C C . ASN A 1 151 ? -4.424 2.964 -11.061 1.00 95.75 151 ASN A C 1
ATOM 1175 O O . ASN A 1 151 ? -4.680 3.185 -12.247 1.00 95.75 151 ASN A O 1
ATOM 1179 N N . LEU A 1 152 ? -3.841 3.872 -10.275 1.00 95.44 152 LEU A N 1
ATOM 1180 C CA . LEU A 1 152 ? -3.438 5.183 -10.791 1.00 95.44 152 LEU A CA 1
ATOM 1181 C C . LEU A 1 152 ? -2.298 5.089 -11.815 1.00 95.44 152 LEU A C 1
ATOM 1183 O O . LEU A 1 152 ? -2.225 5.923 -12.713 1.00 95.44 152 LEU A O 1
ATOM 1187 N N . PHE A 1 153 ? -1.447 4.060 -11.750 1.00 96.25 153 PHE A N 1
ATOM 1188 C CA . PHE A 1 153 ? -0.396 3.874 -12.753 1.00 96.25 153 PHE A CA 1
ATOM 1189 C C . PHE A 1 153 ? -0.974 3.568 -14.133 1.00 96.25 153 PHE A C 1
ATOM 1191 O O . PHE A 1 153 ? -0.500 4.103 -15.132 1.00 96.25 153 PHE A O 1
ATOM 1198 N N . GLU A 1 154 ? -2.010 2.732 -14.203 1.00 96.38 154 GLU A N 1
ATOM 1199 C CA . GLU A 1 154 ? -2.699 2.453 -15.465 1.00 96.38 154 GLU A CA 1
ATOM 1200 C C . GLU A 1 154 ? -3.399 3.698 -16.017 1.00 96.38 154 GLU A C 1
ATOM 1202 O O . GLU A 1 154 ? -3.357 3.937 -17.223 1.00 96.38 154 GLU A O 1
ATOM 1207 N N . GLN A 1 155 ? -4.001 4.509 -15.143 1.00 94.06 155 GLN A N 1
ATOM 1208 C CA . GLN A 1 155 ? -4.644 5.764 -15.540 1.00 94.06 155 GLN A CA 1
ATOM 1209 C C . GLN A 1 155 ? -3.635 6.753 -16.138 1.00 94.06 155 GLN A C 1
ATOM 1211 O O . GLN A 1 155 ? -3.909 7.351 -17.178 1.00 94.06 155 GLN A O 1
ATOM 1216 N N . ASP A 1 156 ? -2.458 6.883 -15.523 1.00 94.50 156 ASP A N 1
ATOM 1217 C CA . ASP A 1 156 ? -1.445 7.853 -15.943 1.00 94.50 156 ASP A CA 1
ATOM 1218 C C . ASP A 1 156 ? -0.612 7.381 -17.138 1.00 94.50 156 ASP A C 1
ATOM 1220 O O . ASP A 1 156 ? -0.203 8.182 -17.983 1.00 94.50 156 ASP A O 1
ATOM 1224 N N . TRP A 1 157 ? -0.291 6.087 -17.195 1.00 95.31 157 TRP A N 1
ATOM 1225 C CA . TRP A 1 157 ? 0.695 5.549 -18.136 1.00 95.31 157 TRP A CA 1
ATOM 1226 C C . TRP A 1 157 ? 0.103 4.613 -19.188 1.00 95.31 157 TRP A C 1
ATOM 1228 O O . TRP A 1 157 ? 0.809 4.256 -20.135 1.00 95.31 157 TRP A O 1
ATOM 1238 N N . GLY A 1 158 ? -1.173 4.248 -19.061 1.00 95.62 158 GLY A N 1
ATOM 1239 C CA . GLY A 1 158 ? -1.857 3.303 -19.935 1.00 95.62 158 GLY A CA 1
ATOM 1240 C C . GLY A 1 158 ? -1.524 1.844 -19.622 1.00 95.62 158 GLY A C 1
ATOM 1241 O O . GLY A 1 158 ? -0.808 1.522 -18.679 1.00 95.62 158 GLY A O 1
ATOM 1242 N N . SER A 1 159 ? -2.022 0.929 -20.454 1.00 93.94 159 SER A N 1
ATOM 1243 C CA . SER A 1 159 ? -2.025 -0.521 -20.193 1.00 93.94 159 SER A CA 1
ATOM 1244 C C . SER A 1 159 ? -0.645 -1.188 -20.074 1.00 93.94 159 SER A C 1
ATOM 1246 O O . SER A 1 159 ? -0.560 -2.341 -19.661 1.00 93.94 159 SER A O 1
ATOM 1248 N N . ASN A 1 160 ? 0.444 -0.512 -20.454 1.00 94.19 160 ASN A N 1
ATOM 1249 C CA . ASN A 1 160 ? 1.812 -1.027 -20.315 1.00 94.19 160 ASN A CA 1
ATOM 1250 C C . ASN A 1 160 ? 2.502 -0.589 -19.012 1.00 94.19 160 ASN A C 1
ATOM 1252 O O . ASN A 1 160 ? 3.691 -0.857 -18.843 1.00 94.19 160 ASN A O 1
ATOM 1256 N N . TRP A 1 161 ? 1.779 0.074 -18.105 1.00 95.38 161 TRP A N 1
ATOM 1257 C CA . TRP A 1 161 ? 2.289 0.609 -16.842 1.00 95.38 161 TRP A CA 1
ATOM 1258 C C . TRP A 1 161 ? 3.147 -0.396 -16.056 1.00 95.38 161 TRP A C 1
ATOM 1260 O O . TRP A 1 161 ? 4.227 -0.040 -15.596 1.00 95.38 161 TRP A O 1
ATOM 1270 N N . ALA A 1 162 ? 2.720 -1.661 -15.974 1.00 93.81 162 ALA A N 1
ATOM 1271 C CA . ALA A 1 162 ? 3.378 -2.686 -15.164 1.00 93.81 162 ALA A CA 1
ATOM 1272 C C . ALA A 1 162 ? 4.801 -3.025 -15.641 1.00 93.81 162 ALA A C 1
ATOM 1274 O O . ALA A 1 162 ? 5.600 -3.519 -14.858 1.00 93.81 162 ALA A O 1
ATOM 1275 N N . GLN A 1 163 ? 5.134 -2.746 -16.909 1.00 93.56 163 GLN A N 1
ATOM 1276 C CA . GLN A 1 163 ? 6.478 -2.965 -17.467 1.00 93.56 163 GLN A CA 1
ATOM 1277 C C . GLN A 1 163 ? 7.497 -1.911 -17.012 1.00 93.56 163 GLN A C 1
ATOM 1279 O O . GLN A 1 163 ? 8.659 -1.986 -17.392 1.00 93.56 163 GLN A O 1
ATOM 1284 N N . ARG A 1 164 ? 7.057 -0.894 -16.264 1.00 92.88 164 ARG A N 1
ATOM 1285 C CA . ARG A 1 164 ? 7.899 0.200 -15.763 1.00 92.88 164 ARG A CA 1
ATOM 1286 C C . ARG A 1 164 ? 8.429 -0.051 -14.349 1.00 92.88 164 ARG A C 1
ATOM 1288 O O . ARG A 1 164 ? 9.049 0.851 -13.797 1.00 92.88 164 ARG A O 1
ATOM 1295 N N . PHE A 1 165 ? 8.129 -1.215 -13.780 1.00 93.50 165 PHE A N 1
ATOM 1296 C CA . PHE A 1 165 ? 8.568 -1.650 -12.460 1.00 93.50 165 PHE A CA 1
ATOM 1297 C C . PHE A 1 165 ? 9.494 -2.847 -12.624 1.00 93.50 165 PHE A C 1
ATOM 1299 O O . PHE A 1 165 ? 9.191 -3.743 -13.421 1.00 93.50 165 PHE A O 1
ATOM 1306 N N . ASP A 1 166 ? 10.576 -2.841 -11.854 1.00 84.38 166 ASP A N 1
ATOM 1307 C CA . ASP A 1 166 ? 11.585 -3.900 -11.835 1.00 84.38 166 ASP A CA 1
ATOM 1308 C C . ASP A 1 166 ? 11.323 -4.932 -10.720 1.00 84.38 166 ASP A C 1
ATOM 1310 O O . ASP A 1 166 ? 10.749 -4.564 -9.662 1.00 84.38 166 ASP A O 1
#

Nearest PDB structures (foldseek):
  5bvt-assembly1_A  TM=3.578E-01  e=3.154E+00  Pygoscelis papua
  2af5-assembly1_A  TM=3.163E-01  e=6.007E+00  Borreliella burgdorferi
  3ec5-assembly1_A  TM=2.524E-01  e=4.846E+00  Borreliella burgdorferi

Foldseek 3Di:
DDDDDYDDDDDDDPDDDDDDPPPPPPPPPPQQQDDDLPPPPPFGKGWDAPVNVLVVCVVQQQWKKKFKAAPVRHGFWIKTQHNVQWIWTQGDPPRAIWIWGWDADPPRWIWTDTPVDPDIWIWIWIATPVAIKIATPPDRDIIGIHMDRHDVQCVVPNPCSVVVHD

Solvent-accessible surface area (backbone atoms only — not comparable to full-atom values): 9940 Å² total; per-residue (Å²): 138,87,81,84,84,86,83,90,82,85,92,80,88,84,84,78,89,82,90,75,86,76,70,82,70,65,85,83,77,75,84,39,82,35,93,50,93,77,65,81,77,89,60,72,44,30,38,44,43,64,65,57,52,49,50,54,42,64,78,28,76,70,9,34,20,38,41,34,19,40,91,88,64,50,76,42,33,37,34,33,41,40,72,85,36,39,31,40,38,40,38,58,91,77,72,44,40,39,41,32,35,58,44,83,45,85,89,44,26,47,29,37,44,33,82,92,45,97,61,72,53,41,29,36,44,31,40,41,99,91,46,36,36,36,34,44,76,87,53,96,52,63,42,32,38,47,83,42,85,26,51,62,56,43,74,76,62,34,96,64,37,73,78,69,38,88

Secondary structure (DSSP, 8-state):
--------------------------------B---TTTTSS---EEPPHHHHHHHHHH-TT-EEEEEE-TT--EEEEEEE-TTSEEEEEETTTTEEEEEEEEEETTTEEEEE-TT-SSEEEEEEEEETTEEEEEESSSS-EEEEEEEES-HHHHHH-TTGGGG--

Radius of gyration: 26.34 Å; Cα contacts (8 Å, |Δi|>4): 286; chains: 1; bounding box: 96×33×61 Å